Protein AF-A0A6C0CM92-F1 (afdb_monomer_lite)

Radius of gyration: 11.95 Å; chains: 1; bounding box: 26×22×34 Å

Foldseek 3Di:
DPPPDDDPADKDKAQQVVDDPVLVDLLCPDPSVNQVVLCVVLVWPGWDADPVRNMIMTGHHPVSPPPCPSVVVSVVSSCVSVVPD

pLDDT: mean 88.82, std 7.5, range [52.44, 95.19]

Secondary structure (DSSP, 8-state):
-------SSEEEEEE-TTS-HHHHHHHH-GGGHHHHHHHHHTT-SEEEEETTTTEEEEEE-HHHHGGGHHHHHHHHHHHHHHT--

Structure (mmCIF, N/CA/C/O backbone):
data_AF-A0A6C0CM92-F1
#
_entry.id   AF-A0A6C0CM92-F1
#
loop_
_atom_site.group_PDB
_atom_site.id
_atom_site.type_symbol
_atom_site.label_atom_id
_atom_site.label_alt_id
_atom_site.label_comp_id
_atom_site.label_asym_id
_atom_site.label_entity_id
_atom_site.label_seq_id
_atom_site.pdbx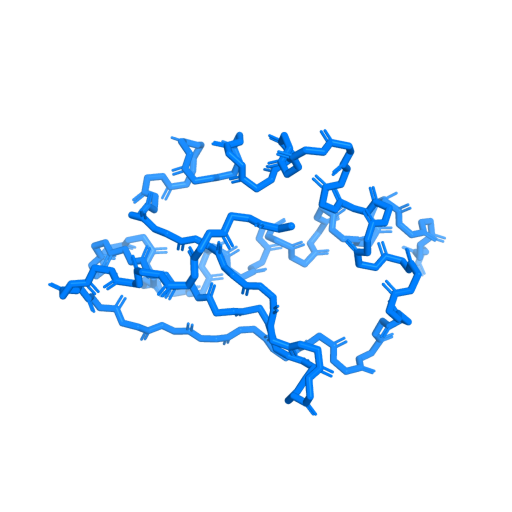_PDB_ins_code
_atom_site.Cartn_x
_atom_site.Cartn_y
_atom_site.Cartn_z
_atom_site.occupancy
_atom_site.B_iso_or_equiv
_atom_site.auth_seq_id
_atom_site.auth_comp_id
_atom_site.auth_asym_id
_atom_site.auth_atom_id
_atom_site.pdbx_PDB_model_num
ATOM 1 N N . MET A 1 1 ? -11.745 2.925 -3.876 1.00 61.88 1 MET A N 1
ATOM 2 C CA . MET A 1 1 ? -10.379 2.385 -4.067 1.00 61.88 1 MET A CA 1
ATOM 3 C C . MET A 1 1 ? -10.155 2.270 -5.564 1.00 61.88 1 MET A C 1
ATOM 5 O O . MET A 1 1 ? -11.147 2.146 -6.276 1.00 61.88 1 MET A O 1
ATOM 9 N N . ALA A 1 2 ? -8.915 2.389 -6.042 1.00 65.88 2 ALA A N 1
ATOM 10 C CA . ALA A 1 2 ? -8.609 2.127 -7.450 1.00 65.88 2 ALA A CA 1
ATOM 11 C C . ALA A 1 2 ? -9.079 0.707 -7.840 1.00 65.88 2 ALA A C 1
ATOM 13 O O . ALA A 1 2 ? -9.237 -0.126 -6.946 1.00 65.88 2 ALA A O 1
ATOM 14 N N . PRO A 1 3 ? -9.358 0.411 -9.118 1.00 76.38 3 PRO A N 1
ATOM 15 C CA . PRO A 1 3 ? -9.624 -0.963 -9.533 1.00 76.38 3 PRO A CA 1
ATOM 16 C C . PRO A 1 3 ? -8.413 -1.860 -9.220 1.00 76.38 3 PRO A C 1
ATOM 18 O O . PRO A 1 3 ? -7.267 -1.412 -9.297 1.00 76.38 3 PRO A O 1
ATOM 21 N N . TYR A 1 4 ? -8.673 -3.114 -8.837 1.00 82.50 4 TYR A N 1
ATOM 22 C CA . TYR A 1 4 ? -7.621 -4.102 -8.595 1.00 82.50 4 TYR A CA 1
ATOM 23 C C . TYR A 1 4 ? -7.072 -4.592 -9.935 1.00 82.50 4 TYR A C 1
ATOM 25 O O . TYR A 1 4 ? -7.711 -5.388 -10.621 1.00 82.50 4 TYR A O 1
ATOM 33 N N . THR A 1 5 ? -5.915 -4.065 -10.326 1.00 84.06 5 THR A N 1
ATOM 34 C CA . THR A 1 5 ? -5.268 -4.356 -11.612 1.00 84.06 5 THR A CA 1
ATOM 35 C C . THR A 1 5 ? -3.762 -4.532 -11.405 1.00 84.06 5 THR A C 1
ATOM 37 O O . THR A 1 5 ? -2.988 -3.668 -11.831 1.00 84.06 5 THR A O 1
ATOM 40 N N . PRO A 1 6 ? -3.328 -5.592 -10.696 1.00 83.19 6 PRO A N 1
ATOM 41 C CA . PRO A 1 6 ? -1.914 -5.808 -10.442 1.00 83.19 6 PRO A CA 1
ATOM 42 C C . PRO A 1 6 ? -1.159 -6.094 -11.752 1.00 83.19 6 PRO A C 1
ATOM 44 O O . PRO A 1 6 ? -1.683 -6.787 -12.631 1.00 83.19 6 PRO A O 1
ATOM 47 N N . PRO A 1 7 ? 0.061 -5.563 -11.911 1.00 83.75 7 PRO A N 1
ATOM 48 C CA . PRO A 1 7 ? 0.896 -5.822 -13.075 1.00 83.75 7 PRO A CA 1
ATOM 49 C C . PRO A 1 7 ? 1.503 -7.232 -13.021 1.00 83.75 7 PRO A C 1
ATOM 51 O O . PRO A 1 7 ? 1.608 -7.844 -11.959 1.00 83.75 7 PRO A O 1
ATOM 54 N N . ASN A 1 8 ? 1.954 -7.739 -14.172 1.00 84.44 8 ASN A N 1
ATOM 55 C CA . ASN A 1 8 ? 2.720 -8.986 -14.244 1.00 84.44 8 ASN A CA 1
ATOM 56 C C . ASN A 1 8 ? 4.190 -8.731 -13.858 1.00 84.44 8 ASN A C 1
ATOM 58 O O . ASN A 1 8 ? 5.064 -8.653 -14.721 1.00 84.44 8 ASN A O 1
ATOM 62 N N . THR A 1 9 ? 4.440 -8.515 -12.568 1.00 88.94 9 THR A N 1
ATOM 63 C CA . THR A 1 9 ? 5.776 -8.320 -11.984 1.00 88.94 9 THR A CA 1
ATOM 64 C C . THR A 1 9 ? 5.944 -9.174 -10.726 1.00 88.94 9 THR A C 1
ATOM 66 O O . THR A 1 9 ? 5.042 -9.928 -10.352 1.00 88.94 9 THR A O 1
ATOM 69 N N . HIS A 1 10 ? 7.115 -9.106 -10.087 1.00 92.00 10 HIS A N 1
ATOM 70 C CA . HIS A 1 10 ? 7.373 -9.882 -8.878 1.00 92.00 10 HIS A CA 1
ATOM 71 C C . HIS A 1 10 ? 6.414 -9.463 -7.768 1.00 92.00 10 HIS A C 1
ATOM 73 O O . HIS A 1 10 ? 6.120 -8.280 -7.601 1.00 92.00 10 HIS A O 1
ATOM 79 N N . TYR A 1 11 ? 5.945 -10.458 -7.022 1.00 92.62 11 TYR A N 1
ATOM 80 C CA . TYR A 1 11 ? 4.988 -10.298 -5.941 1.00 92.62 11 TYR A CA 1
ATOM 81 C C . TYR A 1 11 ? 5.662 -10.523 -4.595 1.00 92.62 11 TYR A C 1
ATOM 83 O O . TYR A 1 11 ? 6.425 -11.473 -4.416 1.00 92.62 11 TYR A O 1
ATOM 91 N N . SER A 1 12 ? 5.310 -9.686 -3.633 1.00 92.94 12 SER A N 1
ATOM 92 C CA . SER A 1 12 ? 5.504 -9.945 -2.220 1.00 92.94 12 SER A CA 1
ATOM 93 C C . SER A 1 12 ? 4.311 -9.410 -1.433 1.00 92.94 12 SER A C 1
ATOM 95 O O . SER A 1 12 ? 3.466 -8.681 -1.953 1.00 92.94 12 SER A O 1
ATOM 97 N N . GLN A 1 13 ? 4.222 -9.782 -0.166 1.00 94.06 13 GLN A N 1
ATOM 98 C CA . GLN A 1 13 ? 3.169 -9.314 0.722 1.00 94.06 13 GLN A CA 1
ATOM 99 C C . GLN A 1 13 ? 3.731 -9.002 2.100 1.00 94.06 13 GLN A C 1
ATOM 101 O O . GLN A 1 13 ? 4.645 -9.674 2.577 1.00 94.06 13 GLN A O 1
ATOM 106 N N . PHE A 1 14 ? 3.158 -7.985 2.726 1.00 93.69 14 PHE A N 1
ATOM 107 C CA . PHE A 1 14 ? 3.364 -7.630 4.119 1.00 93.69 14 PHE A CA 1
ATOM 108 C C . PHE A 1 14 ? 2.113 -8.010 4.913 1.00 93.69 14 PHE A C 1
ATOM 110 O O . PHE A 1 14 ? 0.993 -7.662 4.519 1.00 93.69 14 PHE A O 1
ATOM 117 N N . ASP A 1 15 ? 2.301 -8.745 6.008 1.00 93.94 15 ASP A N 1
ATOM 118 C CA . ASP A 1 15 ? 1.214 -9.062 6.926 1.00 93.94 15 ASP A CA 1
ATOM 119 C C . ASP A 1 15 ? 0.853 -7.814 7.733 1.00 93.94 15 ASP A C 1
ATOM 121 O O . ASP A 1 15 ? 1.656 -7.305 8.507 1.00 93.94 15 ASP A O 1
ATOM 125 N N . ALA A 1 16 ? -0.362 -7.311 7.536 1.00 92.44 16 ALA A N 1
ATOM 126 C CA . ALA A 1 16 ? -0.852 -6.121 8.217 1.00 92.44 16 ALA A CA 1
ATOM 127 C C . ALA A 1 16 ? -1.895 -6.477 9.288 1.00 92.44 16 ALA A C 1
ATOM 129 O O . ALA A 1 16 ? -2.668 -5.620 9.719 1.00 92.44 16 ALA A O 1
ATOM 130 N N . SER A 1 17 ? -1.935 -7.741 9.732 1.00 92.06 17 SER A N 1
ATOM 131 C CA . SER A 1 17 ? -2.933 -8.231 10.688 1.00 92.06 17 SER A CA 1
ATOM 132 C C . SER A 1 17 ? -2.802 -7.594 12.075 1.00 92.06 17 SER A C 1
ATOM 134 O O . SER A 1 17 ? -3.787 -7.532 12.815 1.00 92.06 17 SER A O 1
ATOM 136 N N . ALA A 1 18 ? -1.619 -7.058 12.390 1.00 91.06 18 ALA A N 1
ATOM 137 C CA . ALA A 1 18 ? -1.325 -6.300 13.603 1.00 91.06 18 ALA A CA 1
ATOM 138 C C . ALA A 1 18 ? -1.962 -4.894 13.641 1.00 91.06 18 ALA A C 1
ATOM 140 O O . ALA A 1 18 ? -1.914 -4.224 14.679 1.00 91.06 18 ALA A O 1
ATOM 141 N N . TYR A 1 19 ? -2.542 -4.416 12.537 1.00 90.94 19 TYR A N 1
ATOM 142 C CA . TYR A 1 19 ? -3.153 -3.090 12.430 1.00 90.94 19 TYR A CA 1
ATOM 143 C C . TYR A 1 19 ? -4.665 -3.200 12.235 1.00 90.94 19 TYR A C 1
ATOM 145 O O . TYR A 1 19 ? -5.171 -4.147 11.624 1.00 90.94 19 TYR A O 1
ATOM 153 N N . SER A 1 20 ? -5.408 -2.224 12.761 1.00 92.00 20 SER A N 1
ATOM 154 C CA . SER A 1 20 ? -6.841 -2.153 12.492 1.00 92.00 20 SER A CA 1
ATOM 155 C C . SER A 1 20 ? -7.090 -1.674 11.059 1.00 92.00 20 SER A C 1
ATOM 157 O O . SER A 1 20 ? -6.264 -0.989 10.453 1.00 92.00 20 SER A O 1
ATOM 159 N N . GLU A 1 21 ? -8.249 -2.017 10.496 1.00 91.12 21 GLU A N 1
ATOM 160 C CA . GLU A 1 21 ? -8.612 -1.545 9.157 1.00 91.12 21 GLU A CA 1
ATOM 161 C C . GLU A 1 21 ? -8.656 -0.011 9.085 1.00 91.12 21 GLU A C 1
ATOM 163 O O . GLU A 1 21 ? -8.218 0.571 8.093 1.00 91.12 21 GLU A O 1
ATOM 168 N N . ASP A 1 22 ? -9.137 0.638 10.149 1.00 90.88 22 ASP A N 1
ATOM 169 C CA . ASP A 1 22 ? -9.176 2.095 10.279 1.00 90.88 22 ASP A CA 1
ATOM 170 C C . ASP A 1 22 ? -7.777 2.714 10.202 1.00 90.88 22 ASP A C 1
ATOM 172 O O . ASP A 1 22 ? -7.577 3.710 9.504 1.00 90.88 22 ASP A O 1
ATOM 176 N N . ASP A 1 23 ? -6.798 2.101 10.865 1.00 91.62 23 ASP A N 1
ATOM 177 C CA . ASP A 1 23 ? -5.411 2.564 10.848 1.00 91.62 23 ASP A CA 1
ATOM 178 C C . ASP A 1 23 ? -4.807 2.464 9.447 1.00 91.62 23 ASP A C 1
ATOM 180 O O . ASP A 1 23 ? -4.210 3.422 8.951 1.00 91.62 23 ASP A O 1
ATOM 184 N N . ILE A 1 24 ? -5.047 1.350 8.751 1.00 92.69 24 ILE A N 1
ATOM 185 C CA . ILE A 1 24 ? -4.568 1.170 7.379 1.00 92.69 24 ILE A CA 1
ATOM 186 C C . ILE A 1 24 ? -5.255 2.159 6.426 1.00 92.69 24 ILE A C 1
ATOM 188 O O . ILE A 1 24 ? -4.593 2.729 5.557 1.00 92.69 24 ILE A O 1
ATOM 192 N N . PHE A 1 25 ? -6.556 2.443 6.576 1.00 91.44 25 PHE A N 1
ATOM 193 C CA . PHE A 1 25 ? -7.213 3.468 5.751 1.00 91.44 25 PHE A CA 1
ATOM 194 C C . PHE A 1 25 ? -6.687 4.875 6.022 1.00 91.44 25 PHE A C 1
ATOM 196 O O . PHE A 1 25 ? -6.513 5.644 5.069 1.00 91.44 25 PHE A O 1
ATOM 203 N N . LYS A 1 26 ? -6.417 5.216 7.287 1.00 91.62 26 LYS A N 1
ATOM 204 C CA . LYS A 1 26 ? -5.782 6.489 7.655 1.00 91.62 26 LYS A CA 1
ATOM 205 C C . LYS A 1 26 ? -4.400 6.603 7.019 1.00 91.62 26 LYS A C 1
ATOM 207 O O . LYS A 1 26 ? -4.123 7.621 6.387 1.00 91.62 26 LYS A O 1
ATOM 212 N N . PHE A 1 27 ? -3.599 5.542 7.100 1.00 92.19 27 PHE A N 1
ATOM 213 C CA . PHE A 1 27 ? -2.279 5.449 6.482 1.00 92.19 27 PHE A CA 1
ATOM 214 C C . PHE A 1 27 ? -2.321 5.626 4.958 1.00 92.19 27 PHE A C 1
ATOM 216 O O . PHE A 1 27 ? -1.624 6.480 4.414 1.00 92.19 27 PHE A O 1
ATOM 223 N N . ILE A 1 28 ? -3.179 4.874 4.256 1.00 93.12 28 ILE A N 1
ATOM 224 C CA . ILE A 1 28 ? -3.372 4.979 2.796 1.00 93.12 28 ILE A CA 1
ATOM 225 C C . ILE A 1 28 ? -3.711 6.426 2.394 1.00 93.12 28 ILE A C 1
ATOM 227 O O . ILE A 1 28 ? -3.268 6.932 1.350 1.00 93.12 28 ILE A O 1
ATOM 231 N N . GLY A 1 29 ? -4.499 7.095 3.236 1.00 90.19 29 GLY A N 1
ATOM 232 C CA . GLY A 1 29 ? -4.914 8.476 3.070 1.00 90.19 29 GLY A CA 1
ATOM 233 C C . GLY A 1 29 ? -5.981 8.665 1.989 1.00 90.19 29 GLY A C 1
ATOM 234 O O . GLY A 1 29 ? -6.316 7.777 1.196 1.00 90.19 29 GLY A O 1
ATOM 235 N N . LYS A 1 30 ? -6.537 9.881 1.928 1.00 89.75 30 LYS A N 1
ATOM 236 C CA . LYS A 1 30 ? -7.618 10.218 0.989 1.00 89.75 30 LYS A CA 1
ATOM 237 C C . LYS A 1 30 ? -7.165 10.022 -0.461 1.00 89.75 30 LYS A C 1
ATOM 239 O O . LYS A 1 30 ? -6.261 10.709 -0.934 1.00 89.75 30 LYS A O 1
ATOM 244 N N . GLY A 1 31 ? -7.834 9.113 -1.169 1.00 86.81 31 GLY A N 1
ATOM 245 C CA . GLY A 1 31 ? -7.537 8.797 -2.569 1.00 86.81 31 GLY A CA 1
ATOM 246 C C . GLY A 1 31 ? -6.273 7.956 -2.779 1.00 86.81 31 GLY A C 1
ATOM 247 O O . GLY A 1 31 ? -5.793 7.892 -3.904 1.00 86.81 31 GLY A O 1
ATOM 248 N N . GLY A 1 32 ? -5.719 7.336 -1.731 1.00 89.38 32 GLY A N 1
ATOM 249 C CA . GLY A 1 32 ? -4.528 6.489 -1.856 1.00 89.38 32 GLY A CA 1
ATOM 250 C C . GLY A 1 32 ? -3.229 7.254 -2.080 1.00 89.38 32 GLY A C 1
ATOM 251 O O . GLY A 1 32 ? -2.266 6.685 -2.585 1.00 89.38 32 GLY A O 1
ATOM 252 N N . LYS A 1 33 ? -3.181 8.546 -1.729 1.00 92.25 33 LYS A N 1
ATOM 253 C CA . LYS A 1 33 ? -2.008 9.405 -1.955 1.00 92.25 33 LYS A CA 1
ATOM 254 C C . LYS A 1 33 ? -0.723 8.833 -1.353 1.00 92.25 33 LYS A C 1
ATOM 256 O O . LYS A 1 33 ? 0.318 8.939 -1.995 1.00 92.25 33 LYS A O 1
ATOM 261 N N . LYS A 1 34 ? -0.790 8.224 -0.162 1.00 92.31 34 LYS A N 1
ATOM 262 C CA . LYS A 1 34 ? 0.390 7.630 0.480 1.00 92.31 34 LYS A CA 1
ATOM 263 C C . LYS A 1 34 ? 0.883 6.414 -0.297 1.00 92.31 34 LYS A C 1
ATOM 265 O O . LYS A 1 34 ? 2.074 6.322 -0.551 1.00 92.31 34 LYS A O 1
ATOM 270 N N . PHE A 1 35 ? -0.026 5.555 -0.764 1.00 93.88 35 PHE A N 1
ATOM 271 C CA . PHE A 1 35 ? 0.320 4.423 -1.630 1.00 93.88 35 PHE A CA 1
ATOM 272 C C . PHE A 1 35 ? 0.946 4.889 -2.945 1.00 93.88 35 PHE A C 1
ATOM 274 O O . PHE A 1 35 ? 1.990 4.376 -3.316 1.00 93.88 35 PHE A O 1
ATOM 281 N N . TYR A 1 36 ? 0.389 5.914 -3.599 1.00 91.81 36 TYR A N 1
ATOM 282 C CA . TYR A 1 36 ? 0.997 6.492 -4.804 1.00 91.81 36 TYR A CA 1
ATOM 283 C C . TYR A 1 36 ? 2.400 7.056 -4.553 1.00 91.81 36 TYR A C 1
ATOM 285 O O . TYR A 1 36 ? 3.292 6.914 -5.393 1.00 91.81 36 TYR A O 1
ATOM 293 N N . TRP A 1 37 ? 2.599 7.718 -3.414 1.00 93.94 37 TRP A N 1
ATOM 294 C CA . TRP A 1 37 ? 3.907 8.235 -3.032 1.00 93.94 37 TRP A CA 1
ATOM 295 C C . TRP A 1 37 ? 4.898 7.097 -2.758 1.00 93.94 37 TRP A C 1
ATOM 297 O O . TRP A 1 37 ? 5.974 7.101 -3.346 1.00 93.94 37 TRP A O 1
ATOM 307 N N . LEU A 1 38 ? 4.506 6.086 -1.976 1.00 93.56 38 LEU A N 1
ATOM 308 C CA . LEU A 1 38 ? 5.326 4.907 -1.683 1.00 93.56 38 LEU A CA 1
ATOM 309 C C . LEU A 1 38 ? 5.684 4.128 -2.945 1.00 93.56 38 LEU A C 1
ATOM 311 O O . LEU A 1 38 ? 6.841 3.760 -3.105 1.00 93.56 38 LEU A O 1
ATOM 315 N N . THR A 1 39 ? 4.741 3.942 -3.877 1.00 92.62 39 THR A N 1
ATOM 316 C CA . THR A 1 39 ? 5.045 3.268 -5.146 1.00 92.62 39 THR A CA 1
ATOM 317 C C . THR A 1 39 ? 6.137 3.988 -5.929 1.00 92.62 39 THR A C 1
ATOM 319 O O . THR A 1 39 ? 7.002 3.340 -6.497 1.00 92.62 39 THR A O 1
ATOM 322 N N . LYS A 1 40 ? 6.151 5.326 -5.919 1.00 92.38 40 LYS A N 1
ATOM 323 C CA . LYS A 1 40 ? 7.196 6.103 -6.600 1.00 92.38 40 LYS A CA 1
ATOM 324 C C . LYS A 1 40 ? 8.510 6.131 -5.826 1.00 92.38 40 LYS A C 1
ATOM 326 O O . LYS A 1 40 ? 9.567 6.132 -6.438 1.00 92.38 40 LYS A O 1
ATOM 331 N N . TYR A 1 41 ? 8.436 6.211 -4.500 1.00 92.50 41 TYR A N 1
ATOM 332 C CA . TYR A 1 41 ? 9.606 6.320 -3.633 1.00 92.50 41 TYR A CA 1
ATOM 333 C C . TYR A 1 41 ? 10.412 5.015 -3.572 1.00 92.50 41 TYR A C 1
ATOM 335 O O . TYR A 1 41 ? 11.635 5.057 -3.586 1.00 92.50 41 TYR A O 1
ATOM 343 N N . LEU A 1 42 ? 9.723 3.872 -3.544 1.00 91.19 42 LEU A N 1
ATOM 344 C CA . LEU A 1 42 ? 10.312 2.531 -3.447 1.00 91.19 42 LEU A CA 1
ATOM 345 C C . LEU A 1 42 ? 10.528 1.854 -4.813 1.00 91.19 42 LEU A C 1
ATOM 347 O O . LEU A 1 42 ? 10.855 0.671 -4.862 1.00 91.19 42 LEU A O 1
ATOM 351 N N . ASP A 1 43 ? 10.286 2.577 -5.910 1.00 91.44 43 ASP A N 1
ATOM 352 C CA . ASP A 1 43 ? 10.293 2.039 -7.276 1.00 91.44 43 ASP A CA 1
ATOM 353 C C . ASP A 1 43 ? 9.434 0.763 -7.425 1.00 91.44 43 ASP A C 1
ATOM 355 O O . ASP A 1 43 ? 9.848 -0.260 -7.965 1.00 91.44 43 ASP A O 1
ATOM 359 N N . LEU A 1 44 ? 8.215 0.797 -6.879 1.00 92.69 44 LEU A N 1
ATOM 360 C CA . LEU A 1 44 ? 7.250 -0.297 -6.967 1.00 92.69 44 LEU A CA 1
ATOM 361 C C . LEU A 1 44 ? 6.269 -0.054 -8.108 1.00 92.69 44 LEU A C 1
ATOM 363 O O . LEU A 1 44 ? 5.825 1.064 -8.373 1.00 92.69 44 LEU A O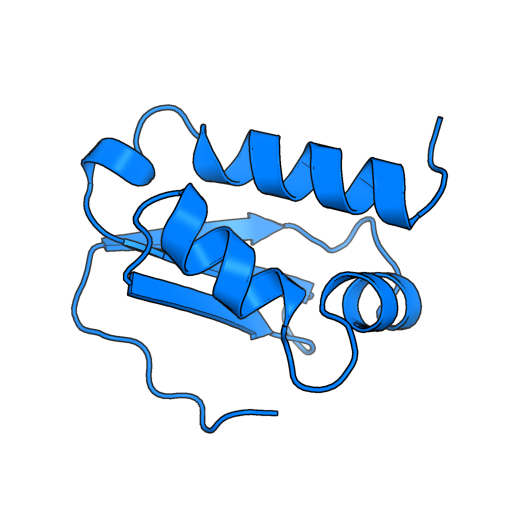 1
ATOM 367 N N . SER A 1 45 ? 5.847 -1.141 -8.740 1.00 92.06 45 SER A N 1
ATOM 368 C CA . SER A 1 45 ? 4.853 -1.101 -9.808 1.00 92.06 45 SER A CA 1
ATOM 369 C C . SER A 1 45 ? 3.431 -0.961 -9.266 1.00 92.06 45 SER A C 1
ATOM 371 O O . SER A 1 45 ? 2.586 -0.348 -9.918 1.00 92.06 45 SER A O 1
ATOM 373 N N . TYR A 1 46 ? 3.139 -1.541 -8.097 1.00 92.38 46 TYR A N 1
ATOM 374 C CA . TYR A 1 46 ? 1.797 -1.521 -7.519 1.00 92.38 46 TYR A CA 1
ATOM 375 C C . TYR A 1 46 ? 1.819 -1.792 -6.009 1.00 92.38 46 TYR A C 1
ATOM 377 O O . TYR A 1 46 ? 2.650 -2.550 -5.512 1.00 92.38 46 TYR A O 1
ATOM 385 N N . LEU A 1 47 ? 0.877 -1.176 -5.291 1.00 93.56 47 LEU A N 1
ATOM 386 C CA . LEU A 1 47 ? 0.580 -1.441 -3.883 1.00 93.56 47 LEU A CA 1
ATOM 387 C C . LEU A 1 47 ? -0.928 -1.587 -3.720 1.00 93.56 47 LEU A C 1
ATOM 389 O O . LEU A 1 47 ? -1.702 -0.776 -4.240 1.00 93.56 47 LEU A O 1
ATOM 393 N N . TRP A 1 48 ? -1.351 -2.589 -2.961 1.00 93.69 48 TRP A N 1
ATOM 394 C CA . TRP A 1 48 ? -2.763 -2.858 -2.720 1.00 93.69 48 TRP A CA 1
ATOM 395 C C . TRP A 1 48 ? -2.986 -3.387 -1.314 1.00 93.69 48 TRP A C 1
ATOM 397 O O . TRP A 1 48 ? -2.192 -4.166 -0.812 1.00 93.69 48 TRP A O 1
ATOM 407 N N . TYR A 1 49 ? -4.086 -2.986 -0.683 1.00 94.50 49 TYR A N 1
ATOM 408 C CA . TYR A 1 49 ? -4.479 -3.536 0.607 1.00 94.50 49 TYR A CA 1
ATOM 409 C C . TYR A 1 49 ? -5.664 -4.484 0.431 1.00 94.50 49 TYR A C 1
ATOM 411 O O . TYR A 1 49 ? -6.771 -4.054 0.079 1.00 94.50 49 TYR A O 1
ATOM 419 N N . ASP A 1 50 ? -5.439 -5.767 0.703 1.00 94.12 50 ASP A N 1
ATOM 420 C CA . ASP A 1 50 ? -6.499 -6.762 0.769 1.00 94.12 50 ASP A CA 1
ATOM 421 C C . ASP A 1 50 ? -7.080 -6.809 2.181 1.00 94.12 50 ASP A C 1
ATOM 423 O O . ASP A 1 50 ? -6.518 -7.404 3.098 1.00 94.12 50 ASP A O 1
ATOM 427 N N . LYS A 1 51 ? -8.265 -6.216 2.332 1.00 91.38 51 LYS A N 1
ATOM 428 C CA . LYS A 1 51 ? -8.999 -6.159 3.602 1.00 91.38 51 LYS A CA 1
ATOM 429 C C . LYS A 1 51 ? -9.396 -7.534 4.139 1.00 91.38 51 LYS A C 1
ATOM 431 O O . LYS A 1 51 ? -9.454 -7.724 5.348 1.00 91.38 51 LYS A O 1
ATOM 436 N N . LYS A 1 52 ? -9.703 -8.492 3.255 1.00 91.50 52 LYS A N 1
ATOM 437 C CA . LYS A 1 52 ? -10.159 -9.831 3.659 1.00 91.50 52 LYS A CA 1
ATOM 438 C C . LYS A 1 52 ? -8.998 -10.644 4.208 1.00 91.50 52 LYS A C 1
ATOM 440 O O . LYS A 1 52 ? -9.160 -11.340 5.204 1.00 91.50 52 LYS A O 1
ATOM 445 N N . ARG A 1 53 ? -7.841 -10.550 3.549 1.00 93.62 53 ARG A N 1
ATOM 446 C CA . ARG A 1 53 ? -6.610 -11.239 3.954 1.00 93.62 53 ARG A CA 1
ATOM 447 C C . ARG A 1 53 ? -5.791 -10.460 4.986 1.00 93.62 53 ARG A C 1
ATOM 449 O O . ARG A 1 53 ? -4.922 -11.055 5.601 1.00 93.62 53 ARG A O 1
ATOM 456 N N . LYS A 1 54 ? -6.079 -9.169 5.188 1.00 94.25 54 LYS A N 1
ATOM 457 C CA . LYS A 1 54 ? -5.313 -8.232 6.029 1.00 94.25 54 LYS A CA 1
ATOM 458 C C . LYS A 1 54 ? -3.837 -8.155 5.634 1.00 94.25 54 LYS A C 1
ATOM 460 O O . LYS A 1 54 ? -2.955 -8.122 6.485 1.00 94.25 54 LYS A O 1
ATOM 465 N N . VAL A 1 55 ? -3.576 -8.113 4.330 1.00 95.19 55 VAL A N 1
ATOM 466 C CA . VAL A 1 55 ? -2.216 -8.011 3.785 1.00 95.19 55 VAL A CA 1
ATOM 467 C C . VAL A 1 55 ? -2.087 -6.795 2.884 1.00 95.19 55 VAL A C 1
ATOM 469 O O . VAL A 1 55 ? -3.021 -6.444 2.157 1.00 95.19 55 VAL A O 1
ATOM 472 N N . ILE A 1 56 ? -0.915 -6.166 2.916 1.00 94.81 56 ILE A N 1
ATOM 473 C CA . ILE A 1 56 ? -0.508 -5.209 1.891 1.00 94.81 56 ILE A CA 1
ATOM 474 C C . ILE A 1 56 ? 0.274 -5.989 0.846 1.00 94.81 56 ILE A C 1
ATOM 476 O O . ILE A 1 56 ? 1.355 -6.510 1.101 1.00 94.81 56 ILE A O 1
ATOM 480 N N . GLU A 1 57 ? -0.310 -6.099 -0.330 1.00 94.81 57 GLU A N 1
ATOM 481 C CA . GLU A 1 57 ? 0.308 -6.687 -1.497 1.00 94.81 57 GLU A CA 1
ATOM 482 C C . GLU A 1 57 ? 1.232 -5.662 -2.166 1.00 94.81 57 GLU A C 1
ATOM 484 O O . GLU A 1 57 ? 0.872 -4.493 -2.349 1.00 94.81 57 GLU A O 1
ATOM 489 N N . ILE A 1 58 ? 2.427 -6.120 -2.523 1.00 94.50 58 ILE A N 1
ATOM 490 C CA . ILE A 1 58 ? 3.530 -5.313 -3.026 1.00 94.50 58 ILE A CA 1
ATOM 491 C C . ILE A 1 58 ? 3.999 -5.939 -4.334 1.00 94.50 58 ILE A C 1
ATOM 493 O O . ILE A 1 58 ? 4.390 -7.105 -4.365 1.00 94.50 58 ILE A O 1
ATOM 497 N N . TRP A 1 59 ? 3.988 -5.162 -5.414 1.00 94.38 59 TRP A N 1
ATOM 498 C CA . TRP A 1 59 ? 4.496 -5.607 -6.706 1.00 94.38 59 TRP A CA 1
ATOM 499 C C . TRP A 1 59 ? 5.542 -4.646 -7.224 1.00 94.38 59 TRP A C 1
ATOM 501 O O . TRP A 1 59 ? 5.347 -3.429 -7.204 1.00 94.38 59 TRP A O 1
ATOM 511 N N . GLY A 1 60 ? 6.630 -5.186 -7.751 1.00 92.50 60 GLY A N 1
ATOM 512 C CA . GLY A 1 60 ? 7.753 -4.378 -8.195 1.00 92.50 60 GLY A CA 1
ATOM 513 C C . GLY A 1 60 ? 8.840 -5.183 -8.898 1.00 92.50 60 GLY A C 1
ATOM 514 O O . GLY A 1 60 ? 8.679 -6.386 -9.142 1.00 92.50 60 GLY A O 1
ATOM 515 N N . PRO A 1 61 ? 9.948 -4.522 -9.259 1.00 90.56 61 PRO A N 1
ATOM 516 C CA . PRO A 1 61 ? 11.157 -5.205 -9.685 1.00 90.56 61 PRO A CA 1
ATOM 517 C C . PRO A 1 61 ? 11.720 -6.042 -8.529 1.00 90.56 61 PRO A C 1
ATOM 519 O O . PRO A 1 61 ? 11.507 -5.741 -7.354 1.00 90.56 61 PRO A O 1
ATOM 522 N N . PHE A 1 62 ? 12.440 -7.113 -8.870 1.00 86.56 62 PHE A N 1
ATOM 523 C CA . PHE A 1 62 ? 13.003 -8.033 -7.879 1.00 86.56 62 PHE A CA 1
ATOM 524 C C . PHE A 1 62 ? 13.908 -7.311 -6.872 1.00 86.56 62 PHE A C 1
ATOM 526 O O . PHE A 1 62 ? 13.830 -7.589 -5.682 1.00 86.56 62 PHE A O 1
ATOM 533 N N . GLU A 1 63 ? 14.700 -6.346 -7.342 1.00 84.38 63 GLU A N 1
ATOM 534 C CA . GLU A 1 63 ? 15.645 -5.569 -6.533 1.00 84.38 63 GLU A CA 1
ATOM 535 C C . GLU A 1 63 ? 14.949 -4.798 -5.400 1.00 84.38 63 GLU A C 1
ATOM 537 O O . GLU A 1 63 ? 15.393 -4.871 -4.257 1.00 84.38 63 GLU A O 1
ATOM 542 N N . SER A 1 64 ? 13.808 -4.152 -5.671 1.00 79.69 64 SER A N 1
ATOM 543 C CA . SER A 1 64 ? 13.034 -3.418 -4.652 1.00 79.69 64 SER A CA 1
ATOM 544 C C . SER A 1 64 ? 12.364 -4.330 -3.620 1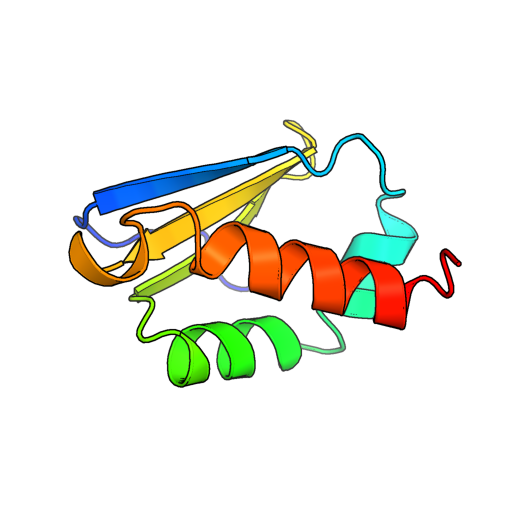.00 79.69 64 SER A C 1
ATOM 546 O O . SER A 1 64 ? 12.060 -3.903 -2.506 1.00 79.69 64 SER A O 1
ATOM 548 N N . LEU A 1 65 ? 12.106 -5.590 -3.981 1.00 84.19 65 LEU A N 1
ATOM 549 C CA . LEU A 1 65 ? 11.543 -6.599 -3.077 1.00 84.19 65 LEU A CA 1
ATOM 550 C C . LEU A 1 65 ? 12.630 -7.403 -2.352 1.00 84.19 65 LEU A C 1
ATOM 552 O O . LEU A 1 65 ? 12.337 -8.122 -1.393 1.00 84.19 65 LEU A O 1
ATOM 556 N N . GLN A 1 66 ? 13.879 -7.297 -2.802 1.00 81.06 66 GLN A N 1
ATOM 557 C CA . GLN A 1 66 ? 15.006 -8.007 -2.229 1.00 81.06 66 GLN A CA 1
ATOM 558 C C . GLN A 1 66 ? 15.296 -7.479 -0.818 1.00 81.06 66 GLN A C 1
ATOM 560 O O . GLN A 1 66 ? 15.227 -6.282 -0.543 1.00 81.06 66 GLN A O 1
ATOM 565 N N . ASN A 1 67 ? 15.630 -8.3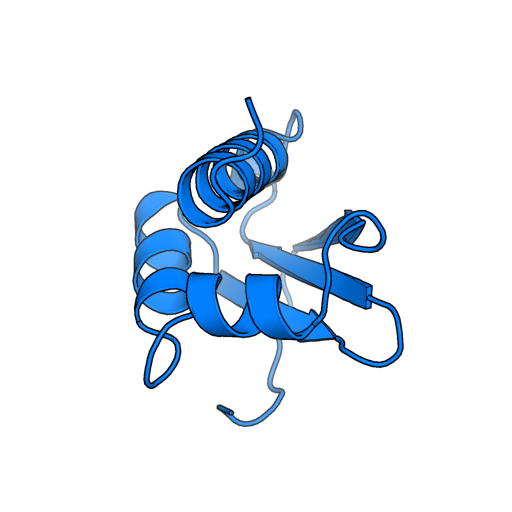88 0.100 1.00 80.25 67 ASN A N 1
ATOM 566 C CA . ASN A 1 67 ? 15.956 -8.072 1.498 1.00 80.25 67 ASN A CA 1
ATOM 567 C C . ASN A 1 67 ? 14.848 -7.340 2.283 1.00 80.25 67 ASN A C 1
ATOM 569 O O . ASN A 1 67 ? 15.159 -6.697 3.280 1.00 80.25 67 ASN A O 1
ATOM 573 N N . PHE A 1 68 ? 13.581 -7.420 1.857 1.00 83.75 68 PHE A N 1
ATOM 574 C CA . PHE A 1 68 ? 12.436 -6.840 2.579 1.00 83.75 68 PHE A CA 1
ATOM 575 C C . PHE A 1 68 ? 12.521 -5.320 2.816 1.00 83.75 68 PHE A C 1
ATOM 577 O O . PHE A 1 68 ? 11.847 -4.786 3.694 1.00 83.75 68 PHE A O 1
ATOM 584 N N . GLN A 1 69 ? 13.311 -4.588 2.022 1.00 85.81 69 GLN A N 1
ATOM 585 C CA . GLN A 1 69 ? 13.481 -3.141 2.208 1.00 85.81 69 GLN A CA 1
ATOM 586 C C . GLN A 1 69 ? 12.157 -2.383 2.063 1.00 85.81 69 GLN A C 1
ATOM 588 O O . GLN A 1 69 ? 11.834 -1.531 2.892 1.00 85.81 69 GLN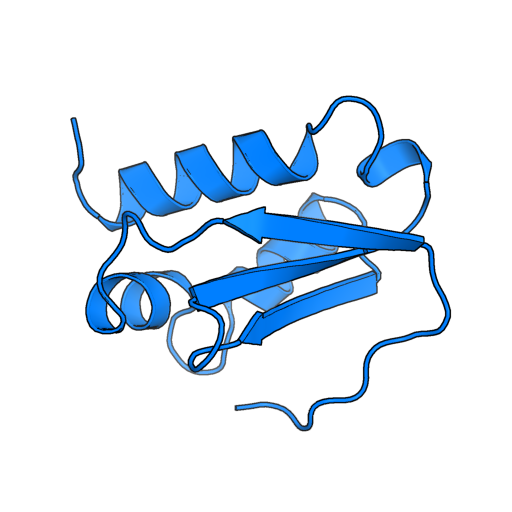 A O 1
ATOM 593 N N . ALA A 1 70 ? 11.356 -2.738 1.053 1.00 88.50 70 ALA A N 1
ATOM 594 C CA . ALA A 1 70 ? 10.024 -2.171 0.876 1.00 88.50 70 ALA A CA 1
ATOM 595 C C . ALA A 1 70 ? 9.107 -2.467 2.075 1.00 88.50 70 ALA A C 1
ATOM 597 O O . ALA A 1 70 ? 8.388 -1.576 2.520 1.00 88.50 70 ALA A O 1
ATOM 598 N N . HIS A 1 71 ? 9.158 -3.686 2.626 1.00 91.81 71 HIS A N 1
ATOM 599 C CA . HIS A 1 71 ? 8.368 -4.080 3.797 1.00 91.81 71 HIS A CA 1
ATOM 600 C C . HIS A 1 71 ? 8.724 -3.244 5.016 1.00 91.81 71 HIS A C 1
ATOM 602 O O . HIS A 1 71 ? 7.824 -2.677 5.620 1.00 91.81 71 HIS A O 1
ATOM 608 N N . HIS A 1 72 ? 10.014 -3.111 5.329 1.00 91.50 72 HIS A N 1
ATOM 609 C CA . HIS A 1 72 ? 10.467 -2.338 6.484 1.00 91.50 72 HIS A CA 1
ATOM 610 C C . HIS A 1 72 ? 10.067 -0.866 6.387 1.00 91.50 72 HIS A C 1
ATOM 612 O O . HIS A 1 72 ? 9.621 -0.285 7.369 1.00 91.50 72 HIS A O 1
ATOM 618 N N . ILE A 1 73 ? 10.163 -0.258 5.201 1.00 92.00 73 ILE A N 1
ATOM 619 C CA . ILE A 1 73 ? 9.744 1.139 5.025 1.00 92.00 73 ILE A CA 1
ATOM 620 C C . ILE A 1 73 ? 8.224 1.274 5.181 1.00 92.00 73 ILE A C 1
ATOM 622 O O . ILE A 1 73 ? 7.760 2.211 5.827 1.00 92.00 73 ILE A O 1
ATOM 626 N N . ILE A 1 74 ? 7.440 0.344 4.627 1.00 92.00 74 ILE A N 1
ATOM 627 C CA . ILE A 1 74 ? 5.978 0.341 4.787 1.00 92.00 74 ILE A CA 1
ATOM 628 C C . ILE A 1 74 ? 5.586 0.157 6.259 1.00 92.00 74 ILE A C 1
ATOM 630 O O . ILE A 1 74 ? 4.691 0.855 6.727 1.00 92.00 74 ILE A O 1
ATOM 634 N N . GLU A 1 75 ? 6.262 -0.738 6.977 1.00 92.25 75 GLU A N 1
ATOM 635 C CA . GLU A 1 75 ? 6.072 -0.996 8.407 1.00 92.25 75 GLU A CA 1
ATOM 636 C C . GLU A 1 75 ? 6.385 0.250 9.247 1.00 92.25 75 GLU A C 1
ATOM 638 O O . GLU A 1 75 ? 5.510 0.728 9.966 1.00 92.25 75 GLU A O 1
ATOM 643 N N . CYS A 1 76 ? 7.559 0.869 9.069 1.00 92.19 76 CYS A N 1
ATOM 644 C CA . CYS A 1 76 ? 7.908 2.106 9.776 1.00 92.19 76 CYS A CA 1
ATOM 645 C C . CYS A 1 76 ? 6.900 3.234 9.510 1.00 92.19 76 CYS A C 1
ATOM 647 O O . CYS A 1 76 ? 6.507 3.961 10.421 1.00 92.19 76 CYS A O 1
ATOM 649 N N . GLU A 1 77 ? 6.466 3.399 8.261 1.00 91.69 77 GLU A N 1
ATOM 650 C CA . GLU A 1 77 ? 5.491 4.426 7.889 1.00 91.69 77 GLU A CA 1
ATOM 651 C C . GLU A 1 77 ? 4.090 4.148 8.460 1.00 91.69 77 GLU A C 1
ATOM 653 O O . GLU A 1 77 ? 3.368 5.087 8.818 1.00 91.69 77 GLU A O 1
ATOM 658 N N . LEU A 1 78 ? 3.702 2.875 8.574 1.00 91.06 78 LEU A N 1
ATOM 659 C CA . LEU A 1 78 ? 2.489 2.452 9.270 1.00 91.06 78 LEU A CA 1
ATOM 660 C C . LEU A 1 78 ? 2.574 2.765 10.762 1.00 91.06 78 LEU A C 1
ATOM 662 O O . LEU A 1 78 ? 1.652 3.387 11.286 1.00 91.06 78 LEU A O 1
ATOM 666 N N . ASP A 1 79 ? 3.663 2.395 11.431 1.00 91.44 79 ASP A N 1
ATOM 667 C CA . ASP A 1 79 ? 3.844 2.623 12.869 1.00 91.44 79 ASP A CA 1
ATOM 668 C C . ASP A 1 79 ? 3.813 4.112 13.215 1.00 91.44 79 ASP A C 1
ATOM 670 O O . ASP A 1 79 ? 3.053 4.528 14.096 1.00 91.44 79 ASP A O 1
ATOM 674 N N . LEU A 1 80 ? 4.518 4.933 12.427 1.00 89.06 80 LEU A N 1
ATOM 675 C CA . LEU A 1 80 ? 4.481 6.394 12.524 1.00 89.06 80 LEU A CA 1
ATOM 676 C C . LEU A 1 80 ? 3.063 6.946 12.350 1.00 89.06 80 LEU A C 1
ATOM 678 O O . LEU A 1 80 ? 2.642 7.838 13.084 1.00 89.06 80 LEU A O 1
ATOM 682 N N . SER A 1 81 ? 2.302 6.415 11.390 1.00 85.50 81 SER A N 1
ATOM 683 C CA . SER A 1 81 ? 0.925 6.858 11.140 1.00 8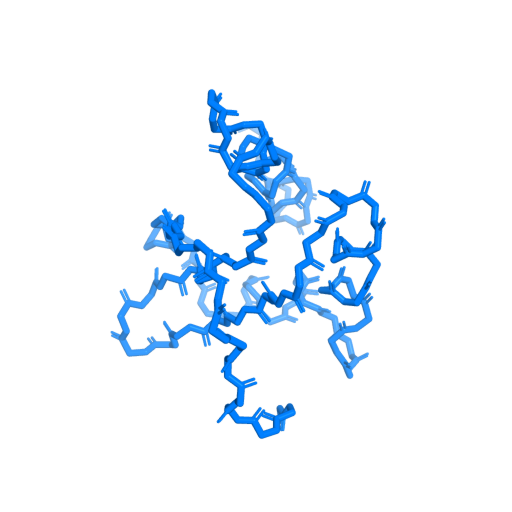5.50 81 SER A CA 1
ATOM 684 C C . SER A 1 81 ? -0.044 6.427 12.246 1.00 85.50 81 SER A C 1
ATOM 686 O O . SER A 1 81 ? -1.048 7.103 12.480 1.00 85.50 81 SER A O 1
ATOM 688 N N . CYS A 1 82 ? 0.245 5.315 12.925 1.00 82.19 82 CYS A N 1
ATOM 689 C CA . CYS A 1 82 ? -0.571 4.772 14.008 1.00 82.19 82 CYS A CA 1
ATOM 690 C C . CYS A 1 82 ? -0.192 5.312 15.396 1.00 82.19 82 CYS A C 1
ATOM 692 O O . CYS A 1 82 ? -0.921 5.037 16.346 1.00 82.19 82 CYS A O 1
ATOM 694 N N . ASN A 1 83 ? 0.903 6.071 15.529 1.00 77.12 83 ASN A N 1
ATOM 695 C CA . ASN A 1 83 ? 1.522 6.414 16.819 1.00 77.12 83 ASN A CA 1
ATOM 696 C C . ASN A 1 83 ? 1.785 5.170 17.688 1.00 77.12 83 ASN A C 1
ATOM 698 O O . ASN A 1 83 ? 1.543 5.187 18.895 1.00 77.12 83 ASN A O 1
ATOM 702 N N . LYS A 1 84 ? 2.213 4.068 17.066 1.00 65.62 84 LYS A N 1
ATOM 703 C CA . LYS A 1 84 ? 2.716 2.913 17.810 1.00 65.62 84 LYS A CA 1
ATOM 704 C C . LYS A 1 84 ? 4.181 3.205 18.142 1.00 65.62 84 LYS A C 1
ATOM 706 O O . LYS A 1 84 ? 5.001 3.259 17.231 1.00 65.62 84 LYS A O 1
ATOM 711 N N . GLU A 1 85 ? 4.451 3.498 19.413 1.00 52.44 85 GLU A N 1
ATOM 712 C CA . GLU A 1 85 ? 5.809 3.603 19.978 1.00 52.44 85 GLU A CA 1
ATOM 713 C C . GLU A 1 85 ? 6.392 2.221 20.293 1.00 52.44 85 GLU A C 1
ATOM 715 O O . GLU A 1 85 ? 5.620 1.347 20.759 1.00 52.44 85 GLU A O 1
#

Sequence (85 aa):
MAPYTPPNTHYSQFDASAYSEDDIFKFIGKGGKKFYWLTKYLDLSYLWYDKKRKVIEIWGPFESLQNFQAHHIIECELDLSCNKE

Organism: NCBI:txid1070528